Protein AF-A0A535PJ67-F1 (afdb_monomer_lite)

Foldseek 3Di:
DQCVDAPNVQPLQVLLLQQLDQQVVCCVPFVVVVDDRDQDLDDPLAPPDDGHPHHHHDLVSSLVSVVVSVADDCSLEFEEEWEPPDADNVRRDRVVSSVNSQVSSVSSPHHYDYDYDHPPPPPVVCVVVVVHPHYDDGDDAPDRHPCSRPVVPPD

Sequence (155 aa):
MNQTHKPFDNQHIRTAIAYALNKQSYIDKFYAALAEPADNWMPPATQFYKKLNLPTYDVDKSKAEIAASGVSGSGLSLEFWYPSDVARPYMPDPKGLAEAIASDLEAVGFKVTFKTAGWRTGYLRDEAVGKYPMWLLGWTCDWPGPDNFLNTAFF

pLDDT: mean 95.19, std 4.22, range [70.75, 98.75]

Secondary structure (DSSP, 8-state):
--TTSTTTTSHHHHHHHHHH--HHHHHHHHSTT-----SSSS-TTSTT-----PPPS-HHHHHHHHHHHT--GGGGEEEEEEEES--BTTBS-HHHHHHHHHHHHHHTT-EEEEEEEEIIIIIHHHHHTT--SEE------SSSSHHHHHHHHH-

Radius of gyration: 15.67 Å; chains: 1; bounding box: 40×33×37 Å

Structure (mmCIF, N/CA/C/O backbone):
data_AF-A0A535PJ67-F1
#
_entry.id   AF-A0A535PJ67-F1
#
loop_
_atom_site.group_PDB
_atom_site.id
_atom_site.type_symbol
_atom_site.label_atom_id
_atom_site.label_alt_id
_atom_site.label_comp_id
_atom_site.label_asym_id
_atom_site.label_entity_id
_atom_site.label_seq_id
_atom_site.pdbx_PDB_ins_code
_atom_site.Cartn_x
_atom_site.Cartn_y
_atom_site.Cartn_z
_atom_site.occupancy
_atom_site.B_iso_or_equiv
_atom_site.auth_seq_id
_atom_site.auth_comp_id
_atom_site.auth_asym_id
_atom_site.auth_atom_id
_atom_site.pdbx_PDB_model_num
ATOM 1 N N . MET A 1 1 ? 3.594 4.392 5.002 1.00 96.06 1 MET A N 1
ATOM 2 C CA . MET A 1 1 ? 2.722 4.636 6.179 1.00 96.06 1 MET A CA 1
ATOM 3 C C . MET A 1 1 ? 3.539 5.411 7.190 1.00 96.06 1 MET A C 1
ATOM 5 O O . MET A 1 1 ? 4.580 4.910 7.602 1.00 96.06 1 MET A O 1
ATOM 9 N N . ASN A 1 2 ? 3.108 6.614 7.553 1.00 95.94 2 ASN A N 1
ATOM 10 C CA . ASN A 1 2 ? 3.836 7.475 8.473 1.00 95.94 2 ASN A CA 1
ATOM 11 C C . ASN A 1 2 ? 3.472 7.10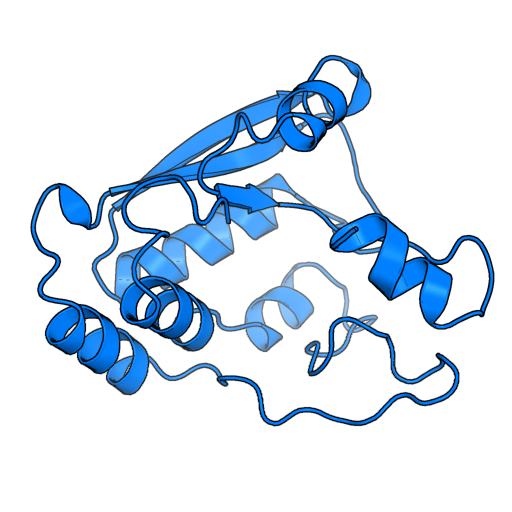1 9.915 1.00 95.94 2 ASN A C 1
ATOM 13 O O . ASN A 1 2 ? 2.360 7.364 10.361 1.00 95.94 2 ASN A O 1
ATOM 17 N N . GLN A 1 3 ? 4.414 6.500 10.644 1.00 96.25 3 GLN A N 1
ATOM 18 C CA . GLN A 1 3 ? 4.197 5.999 12.008 1.00 96.25 3 GLN A CA 1
ATOM 19 C C . GLN A 1 3 ? 4.032 7.109 13.059 1.00 96.25 3 GLN A C 1
ATOM 21 O O . GLN A 1 3 ? 3.678 6.810 14.195 1.00 96.25 3 GLN A O 1
ATOM 26 N N . THR A 1 4 ? 4.259 8.379 12.708 1.00 95.31 4 THR A N 1
ATOM 27 C CA . THR A 1 4 ? 3.963 9.519 13.595 1.00 95.31 4 THR A CA 1
ATOM 28 C C . THR A 1 4 ? 2.523 10.020 13.451 1.00 95.31 4 THR A C 1
ATOM 30 O O . THR A 1 4 ? 2.082 10.863 14.232 1.00 95.31 4 THR A O 1
ATOM 33 N N . HIS A 1 5 ? 1.765 9.492 12.484 1.00 95.06 5 HIS A N 1
ATOM 34 C CA . HIS A 1 5 ? 0.363 9.828 12.255 1.00 95.06 5 HIS A CA 1
ATOM 35 C C . HIS A 1 5 ? -0.555 8.716 12.751 1.00 95.06 5 HIS A C 1
ATOM 37 O O . HIS A 1 5 ? -0.373 7.545 12.424 1.00 95.06 5 HIS A O 1
ATOM 43 N N . LYS A 1 6 ? -1.620 9.091 13.462 1.00 95.75 6 LYS A N 1
ATOM 44 C CA . LYS A 1 6 ? -2.710 8.162 13.776 1.00 95.75 6 LYS A CA 1
ATOM 45 C C . LYS A 1 6 ? -3.471 7.775 12.499 1.00 95.75 6 LYS A C 1
ATOM 47 O O . LYS A 1 6 ? -3.652 8.640 11.641 1.00 95.75 6 LYS A O 1
ATOM 52 N N . PRO A 1 7 ? -3.951 6.525 12.367 1.00 96.88 7 PRO A N 1
ATOM 53 C CA . PRO A 1 7 ? -3.823 5.407 13.315 1.00 96.88 7 PRO A CA 1
ATOM 54 C C . PRO A 1 7 ? -2.556 4.545 13.112 1.00 96.88 7 PRO A C 1
ATOM 56 O O . PRO A 1 7 ? -2.456 3.448 13.659 1.00 96.88 7 PRO A O 1
ATOM 59 N N . PHE A 1 8 ? -1.601 4.989 12.289 1.00 98.06 8 PHE A N 1
ATOM 60 C CA . PHE A 1 8 ? -0.417 4.212 11.909 1.00 98.06 8 PHE A CA 1
ATOM 61 C C . PHE A 1 8 ? 0.670 4.163 12.987 1.00 98.06 8 PHE A C 1
ATOM 63 O O . PHE A 1 8 ? 1.614 3.388 12.839 1.00 98.06 8 PHE A O 1
ATOM 70 N N . ASP A 1 9 ? 0.543 4.935 14.065 1.00 97.44 9 ASP A N 1
ATOM 71 C CA . ASP A 1 9 ? 1.318 4.780 15.299 1.00 97.44 9 ASP A CA 1
ATOM 72 C C . ASP A 1 9 ? 1.046 3.419 15.967 1.00 97.44 9 ASP A C 1
ATOM 74 O O . ASP A 1 9 ? 1.951 2.807 16.540 1.00 97.44 9 ASP A O 1
ATOM 78 N N . ASN A 1 10 ? -0.160 2.866 15.796 1.00 98.19 10 ASN A N 1
ATOM 79 C CA . ASN A 1 10 ? -0.540 1.555 16.312 1.00 98.19 10 ASN A CA 1
ATOM 80 C C . ASN A 1 10 ? -0.039 0.405 15.412 1.00 98.19 10 ASN A C 1
ATOM 82 O O . ASN A 1 10 ? -0.425 0.280 14.247 1.00 98.19 10 ASN A O 1
ATOM 86 N N . GLN A 1 11 ? 0.793 -0.485 15.965 1.00 98.19 11 GLN A N 1
ATOM 87 C CA . GLN A 1 11 ? 1.316 -1.643 15.234 1.00 98.19 11 GLN A CA 1
ATOM 88 C C . GLN A 1 11 ? 0.213 -2.599 14.765 1.00 98.19 11 GLN A C 1
ATOM 90 O O . GLN A 1 11 ? 0.305 -3.088 13.641 1.00 98.19 11 GLN A O 1
ATOM 95 N N . HIS A 1 12 ? -0.837 -2.821 15.560 1.00 98.50 12 HIS A N 1
ATOM 96 C CA . HIS A 1 12 ? -1.954 -3.685 15.172 1.00 98.50 12 HIS A CA 1
ATOM 97 C C . HIS A 1 12 ? -2.656 -3.167 13.913 1.00 98.50 12 HIS A C 1
ATOM 99 O O . HIS A 1 12 ? -2.986 -3.948 13.029 1.00 98.50 12 HIS A O 1
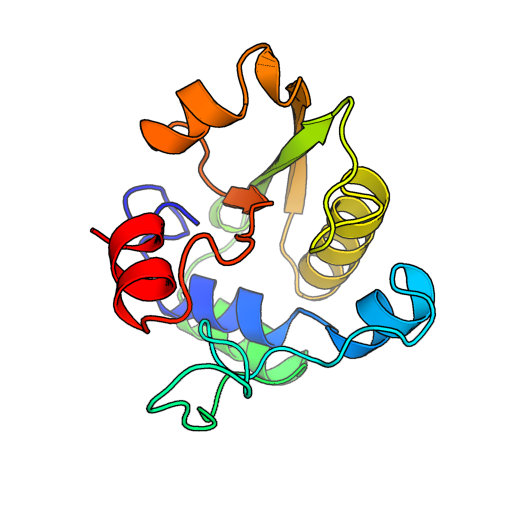ATOM 105 N N . ILE A 1 13 ? -2.787 -1.847 13.747 1.00 98.56 13 ILE A N 1
ATOM 106 C CA . ILE A 1 13 ? -3.363 -1.263 12.526 1.00 98.56 13 ILE A CA 1
ATOM 107 C C . ILE A 1 13 ? -2.474 -1.516 11.307 1.00 98.56 13 ILE A C 1
ATOM 109 O O . ILE A 1 13 ? -2.969 -1.904 10.250 1.00 98.56 13 ILE A O 1
ATOM 113 N N . ARG A 1 14 ? -1.152 -1.357 11.443 1.00 98.44 14 ARG A N 1
ATOM 114 C CA . ARG A 1 14 ? -0.217 -1.646 10.341 1.00 98.44 14 ARG A CA 1
ATOM 115 C C . ARG A 1 14 ? -0.236 -3.129 9.957 1.00 98.44 14 ARG A C 1
ATOM 117 O O . ARG A 1 14 ? -0.198 -3.452 8.770 1.00 98.44 14 ARG A O 1
ATOM 124 N N . THR A 1 15 ? -0.327 -4.019 10.944 1.00 98.44 15 THR A N 1
ATOM 125 C CA . THR A 1 15 ? -0.444 -5.467 10.732 1.00 98.44 15 THR A CA 1
ATOM 126 C C . THR A 1 15 ? -1.782 -5.834 10.087 1.00 98.44 15 THR A C 1
ATOM 128 O O . THR A 1 15 ? -1.800 -6.604 9.127 1.00 98.44 15 THR A O 1
ATOM 131 N N . ALA A 1 16 ? -2.889 -5.237 10.538 1.00 98.69 16 ALA A N 1
ATOM 132 C CA . ALA A 1 16 ? -4.212 -5.420 9.945 1.00 98.69 16 ALA A CA 1
ATOM 133 C C . ALA A 1 16 ? -4.229 -5.049 8.461 1.00 98.69 16 ALA A C 1
ATOM 135 O O . ALA A 1 16 ? -4.725 -5.818 7.637 1.00 98.69 16 ALA A O 1
ATOM 136 N N . ILE A 1 17 ? -3.647 -3.894 8.123 1.00 98.62 17 ILE A N 1
ATOM 137 C CA . ILE A 1 17 ? -3.490 -3.440 6.739 1.00 98.62 17 ILE A CA 1
ATOM 138 C C . ILE A 1 17 ? -2.712 -4.485 5.940 1.00 98.62 17 ILE A C 1
ATOM 140 O O . ILE A 1 17 ? -3.178 -4.885 4.884 1.00 98.62 17 ILE A O 1
ATOM 144 N N . ALA A 1 18 ? -1.580 -4.988 6.441 1.00 98.31 18 ALA A N 1
ATOM 145 C CA . ALA A 1 18 ? -0.778 -5.980 5.722 1.00 98.31 18 ALA A CA 1
ATOM 146 C C . ALA A 1 18 ? -1.541 -7.289 5.432 1.00 98.31 18 ALA A C 1
ATOM 148 O O . ALA A 1 18 ? -1.429 -7.816 4.326 1.00 98.31 18 ALA A O 1
ATOM 149 N N . TYR A 1 19 ? -2.340 -7.779 6.387 1.00 98.75 19 TYR A N 1
ATOM 150 C CA . TYR A 1 19 ? -3.211 -8.947 6.197 1.00 98.75 19 TYR A CA 1
ATOM 151 C C . TYR A 1 19 ? -4.365 -8.689 5.215 1.00 98.75 19 TYR A C 1
ATOM 153 O O . TYR A 1 19 ? -4.839 -9.626 4.578 1.00 98.75 19 TYR A O 1
ATOM 161 N N . ALA A 1 20 ? -4.813 -7.441 5.059 1.00 98.62 20 ALA A N 1
ATOM 162 C CA . ALA A 1 20 ? -5.918 -7.108 4.163 1.00 98.62 20 ALA A CA 1
ATOM 163 C C . ALA A 1 20 ? -5.539 -7.164 2.675 1.00 98.62 20 ALA A C 1
ATOM 165 O O . ALA A 1 20 ? -6.424 -7.313 1.846 1.00 98.62 20 ALA A O 1
ATOM 166 N N . LEU A 1 21 ? -4.256 -7.046 2.312 1.00 98.31 21 LEU A N 1
ATOM 167 C CA . LEU A 1 21 ? -3.854 -6.835 0.916 1.00 98.31 21 LEU A CA 1
ATOM 168 C C . LEU A 1 21 ? -3.674 -8.141 0.133 1.00 98.31 21 LEU A C 1
ATOM 170 O O . LEU A 1 21 ? -2.717 -8.890 0.359 1.00 98.31 21 LEU A O 1
ATOM 174 N N . ASN A 1 22 ? -4.508 -8.360 -0.883 1.00 97.25 22 ASN A N 1
ATOM 175 C CA . ASN A 1 22 ? -4.371 -9.476 -1.812 1.00 97.25 22 ASN A CA 1
ATOM 176 C C . ASN A 1 22 ? -3.341 -9.176 -2.916 1.00 97.25 22 ASN A C 1
ATOM 178 O O . ASN A 1 22 ? -3.672 -8.922 -4.075 1.00 97.25 22 ASN A O 1
ATOM 182 N N . LYS A 1 23 ? -2.054 -9.235 -2.549 1.00 95.69 23 LYS A N 1
ATOM 183 C CA . LYS A 1 23 ? -0.925 -8.937 -3.451 1.00 95.69 23 LYS A CA 1
ATOM 184 C C . LYS A 1 23 ? -0.969 -9.720 -4.771 1.00 95.69 23 LYS A C 1
ATOM 186 O O . LYS A 1 23 ? -0.631 -9.156 -5.807 1.00 95.69 23 LYS A O 1
ATOM 191 N N . GLN A 1 24 ? -1.386 -10.990 -4.745 1.00 95.31 24 GLN A N 1
ATOM 192 C CA . GLN A 1 24 ? -1.452 -11.818 -5.955 1.00 95.31 24 GLN A CA 1
ATOM 193 C C . GLN A 1 24 ? -2.491 -11.275 -6.945 1.00 95.31 24 GLN A C 1
ATOM 195 O O . GLN A 1 24 ? -2.180 -11.099 -8.118 1.00 95.31 24 GLN A O 1
ATOM 200 N N . SER A 1 25 ? -3.679 -10.900 -6.458 1.00 95.88 25 SER A N 1
ATOM 201 C CA . SER A 1 25 ? -4.730 -10.277 -7.279 1.00 95.88 25 SER A CA 1
ATOM 202 C C . SER A 1 25 ? -4.252 -8.990 -7.962 1.00 95.88 25 SER A C 1
ATOM 204 O O . SER A 1 25 ? -4.613 -8.720 -9.107 1.00 95.88 25 SER A O 1
ATOM 206 N N . TYR A 1 26 ? -3.408 -8.197 -7.295 1.00 95.94 26 TYR A N 1
ATOM 207 C CA . TYR A 1 26 ? -2.838 -6.987 -7.894 1.00 95.94 26 TYR A CA 1
ATOM 208 C C . TYR A 1 26 ? -1.853 -7.318 -9.016 1.00 95.94 26 TYR A C 1
ATOM 210 O O . TYR A 1 26 ? -1.894 -6.689 -10.071 1.00 95.94 26 TYR A O 1
ATOM 218 N N . ILE A 1 27 ? -0.994 -8.315 -8.806 1.00 95.06 27 ILE A N 1
ATOM 219 C CA . ILE A 1 27 ? -0.025 -8.780 -9.805 1.00 95.06 27 ILE A CA 1
ATOM 220 C C . ILE A 1 27 ? -0.738 -9.270 -11.063 1.00 95.06 27 ILE A C 1
ATOM 222 O O . ILE A 1 27 ? -0.415 -8.822 -12.166 1.00 95.06 27 ILE A O 1
ATOM 226 N N . ASP A 1 28 ? -1.746 -10.122 -10.889 1.00 93.81 28 ASP A N 1
ATOM 227 C CA . ASP A 1 28 ? -2.501 -10.711 -11.995 1.00 93.81 28 ASP A CA 1
ATOM 228 C C . ASP A 1 28 ? -3.196 -9.633 -12.846 1.00 93.81 28 ASP A C 1
ATOM 230 O O . ASP A 1 28 ? -3.295 -9.766 -14.065 1.00 93.81 28 ASP A O 1
ATOM 234 N N . LYS A 1 29 ? -3.645 -8.537 -12.215 1.00 94.69 29 LYS A N 1
ATOM 235 C CA . LYS A 1 29 ? -4.363 -7.438 -12.880 1.00 94.69 29 LYS A CA 1
ATOM 236 C C . LYS A 1 29 ? -3.454 -6.383 -13.506 1.00 94.69 29 LYS A C 1
ATOM 238 O O . LYS A 1 29 ? -3.725 -5.940 -14.617 1.00 94.69 29 LYS A O 1
ATOM 243 N N . PHE A 1 30 ? -2.418 -5.943 -12.792 1.00 94.69 30 PHE A N 1
ATOM 244 C CA . PHE A 1 30 ? -1.670 -4.726 -13.144 1.00 94.69 30 PHE A CA 1
ATOM 245 C C . PHE A 1 30 ? -0.247 -4.989 -13.639 1.00 94.69 30 PHE A C 1
ATOM 247 O O . PHE A 1 30 ? 0.381 -4.084 -14.184 1.00 94.69 30 PHE A O 1
ATOM 254 N N . TYR A 1 31 ? 0.277 -6.205 -13.456 1.00 94.06 31 TYR A N 1
ATOM 255 C CA . TYR A 1 31 ? 1.692 -6.506 -13.697 1.00 94.06 31 TYR A CA 1
ATOM 256 C C . TYR A 1 31 ? 1.922 -7.550 -14.796 1.00 94.06 31 TYR A C 1
ATOM 258 O O . TYR A 1 31 ? 3.058 -7.967 -14.998 1.00 94.06 31 TYR A O 1
ATOM 266 N N . ALA A 1 32 ? 0.876 -7.962 -15.525 1.00 88.31 32 ALA A N 1
ATOM 267 C CA . ALA A 1 32 ? 0.964 -8.850 -16.692 1.00 88.31 32 ALA A CA 1
ATOM 268 C C . ALA A 1 32 ? 1.781 -10.141 -16.449 1.00 88.31 32 ALA A C 1
ATOM 270 O O . ALA A 1 32 ? 2.501 -10.598 -17.333 1.00 88.31 32 ALA A O 1
ATOM 271 N N . ALA A 1 33 ? 1.691 -10.705 -15.237 1.00 81.81 33 ALA A N 1
ATOM 272 C CA . ALA A 1 33 ? 2.473 -11.863 -14.784 1.00 81.81 33 ALA A CA 1
ATOM 273 C C . ALA A 1 33 ? 4.011 -11.681 -14.817 1.00 81.81 33 ALA A C 1
ATOM 275 O O . ALA A 1 33 ? 4.754 -12.658 -14.785 1.00 81.81 33 ALA A O 1
ATOM 276 N N . LEU A 1 34 ? 4.501 -10.436 -14.845 1.00 88.62 34 LEU A N 1
ATOM 277 C CA . LEU A 1 34 ? 5.928 -10.084 -14.797 1.00 88.62 34 LEU A CA 1
ATOM 278 C C . LEU A 1 34 ? 6.416 -9.728 -13.382 1.00 88.62 34 LEU A C 1
ATOM 280 O O . LEU A 1 34 ? 7.516 -9.201 -13.222 1.00 88.62 34 LEU A O 1
ATOM 284 N N . ALA A 1 35 ? 5.599 -9.972 -12.359 1.00 93.69 35 ALA A N 1
ATOM 285 C CA . ALA A 1 35 ? 5.916 -9.684 -10.967 1.00 93.69 35 ALA A CA 1
ATOM 286 C C . ALA A 1 35 ? 5.558 -10.869 -10.065 1.00 93.69 35 ALA A C 1
ATOM 288 O O . ALA A 1 35 ? 4.751 -11.724 -10.424 1.00 93.69 35 ALA A O 1
ATOM 289 N N . GLU A 1 36 ? 6.140 -10.884 -8.871 1.00 93.25 36 GLU A N 1
ATOM 290 C CA . GLU A 1 36 ? 5.875 -11.868 -7.824 1.00 93.25 36 GLU A CA 1
ATOM 291 C C . GLU A 1 36 ? 5.527 -11.162 -6.503 1.00 93.25 36 GLU A C 1
ATOM 293 O O . GLU A 1 36 ? 5.952 -10.019 -6.284 1.00 93.25 36 GLU A O 1
ATOM 298 N N . PRO A 1 37 ? 4.734 -11.788 -5.611 1.00 94.12 37 PRO A N 1
ATOM 299 C CA . PRO A 1 37 ? 4.412 -11.183 -4.327 1.00 94.12 37 PRO A CA 1
ATOM 300 C C . PRO A 1 37 ? 5.676 -10.924 -3.503 1.00 94.12 37 PRO A C 1
ATOM 302 O O . PRO A 1 37 ? 6.393 -11.852 -3.139 1.00 94.12 37 PRO A O 1
ATOM 305 N N . ALA A 1 38 ? 5.911 -9.661 -3.147 1.00 94.38 38 ALA A N 1
ATOM 306 C CA . ALA A 1 38 ? 7.056 -9.292 -2.324 1.00 94.38 38 ALA A CA 1
ATOM 307 C C . ALA A 1 38 ? 6.977 -9.928 -0.921 1.00 94.38 38 ALA A C 1
ATOM 309 O O . ALA A 1 38 ? 6.006 -9.705 -0.177 1.00 94.38 38 ALA A O 1
AT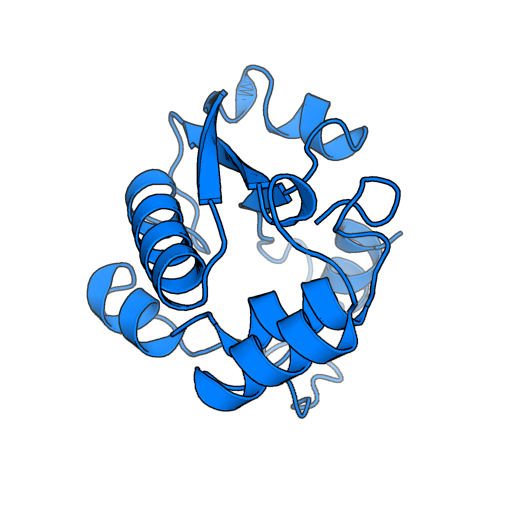OM 310 N N . ASP A 1 39 ? 8.029 -10.667 -0.560 1.00 95.31 39 ASP A N 1
ATOM 311 C CA . ASP A 1 39 ? 8.253 -11.289 0.752 1.00 95.31 39 ASP A CA 1
ATOM 312 C C . ASP A 1 39 ? 9.422 -10.661 1.537 1.00 95.31 39 ASP A C 1
ATOM 314 O O . ASP A 1 39 ? 9.727 -11.070 2.657 1.00 95.31 39 ASP A O 1
ATOM 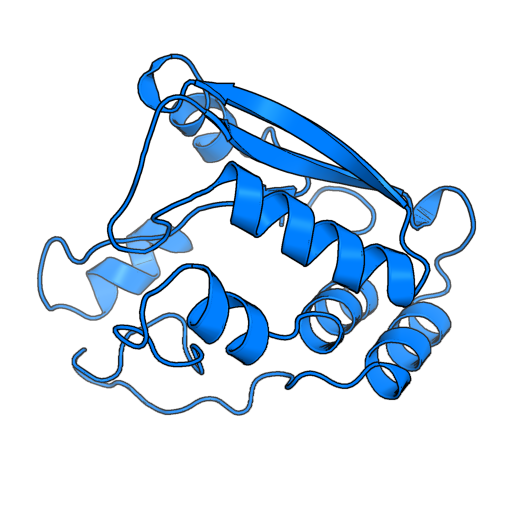318 N N . ASN A 1 40 ? 10.047 -9.630 0.972 1.00 94.44 40 ASN A N 1
ATOM 319 C CA . ASN A 1 40 ? 11.037 -8.765 1.600 1.00 94.44 40 ASN A CA 1
ATOM 320 C C . ASN A 1 40 ? 11.026 -7.402 0.877 1.00 94.44 40 ASN A C 1
ATOM 322 O O . ASN A 1 40 ? 10.532 -7.290 -0.244 1.00 94.44 40 ASN A O 1
ATOM 326 N N . TRP A 1 41 ? 11.553 -6.359 1.520 1.00 92.50 41 TRP A N 1
ATOM 327 C CA . TRP A 1 41 ? 11.836 -5.078 0.872 1.00 92.50 41 TRP A CA 1
ATOM 328 C C . TRP A 1 41 ? 12.941 -5.205 -0.188 1.00 92.50 41 TRP A C 1
ATOM 330 O O . TRP A 1 41 ? 12.869 -4.578 -1.241 1.00 92.50 41 TRP A O 1
ATOM 340 N N . MET A 1 42 ? 13.951 -6.038 0.081 1.00 92.81 42 MET A N 1
ATOM 341 C CA . MET A 1 42 ? 14.996 -6.352 -0.894 1.00 92.81 42 MET A CA 1
ATOM 342 C C . MET A 1 42 ? 14.511 -7.436 -1.871 1.00 92.81 42 MET A C 1
ATOM 344 O O . MET A 1 42 ? 14.024 -8.469 -1.404 1.00 92.81 42 MET A O 1
ATOM 348 N N . PRO A 1 43 ? 14.678 -7.259 -3.193 1.00 92.44 43 PRO A N 1
ATOM 349 C CA . PRO A 1 43 ? 14.383 -8.300 -4.177 1.00 92.44 43 PRO A CA 1
ATOM 350 C C . PRO A 1 43 ? 15.268 -9.554 -4.019 1.00 92.44 43 PRO A C 1
ATOM 352 O O . PRO A 1 43 ? 16.404 -9.437 -3.549 1.00 92.44 43 PRO A O 1
ATOM 355 N N . PRO A 1 44 ? 14.830 -10.739 -4.497 1.00 92.62 44 PRO A N 1
ATOM 356 C CA . PRO A 1 44 ? 15.610 -11.981 -4.404 1.00 92.62 44 PRO A CA 1
ATOM 357 C C . PRO A 1 44 ? 17.004 -11.942 -5.039 1.00 92.62 44 PRO A C 1
ATOM 359 O O . PRO A 1 44 ? 17.897 -12.674 -4.621 1.00 92.62 44 PRO A O 1
ATOM 362 N N . ALA A 1 45 ? 17.205 -11.079 -6.038 1.00 90.50 45 ALA A N 1
ATOM 363 C CA . ALA A 1 45 ? 18.485 -10.916 -6.727 1.00 90.50 45 ALA A CA 1
ATOM 364 C C . ALA A 1 45 ? 19.522 -10.090 -5.936 1.00 90.50 45 ALA A C 1
ATOM 366 O O . ALA A 1 45 ? 20.679 -10.007 -6.349 1.00 90.50 45 ALA A O 1
ATOM 367 N N . THR A 1 46 ? 19.135 -9.454 -4.827 1.00 92.06 46 THR A N 1
ATOM 368 C CA . THR A 1 46 ? 20.034 -8.618 -4.020 1.00 92.06 46 THR A CA 1
ATOM 369 C C . THR A 1 46 ? 20.920 -9.473 -3.110 1.00 92.06 46 THR A C 1
ATOM 371 O O . THR A 1 46 ? 20.479 -10.461 -2.520 1.00 92.06 46 THR A O 1
ATOM 374 N N . GLN A 1 47 ? 22.186 -9.075 -2.952 1.00 91.06 47 GLN A N 1
ATOM 375 C CA . GLN A 1 47 ? 23.116 -9.755 -2.048 1.00 91.06 47 GLN A CA 1
ATOM 376 C C . GLN A 1 47 ? 22.565 -9.793 -0.610 1.00 91.06 47 GLN A C 1
ATOM 378 O O . GLN A 1 47 ? 22.034 -8.802 -0.114 1.00 91.06 47 GLN A O 1
ATOM 383 N N . PHE A 1 48 ? 22.717 -10.938 0.065 1.00 92.25 48 PHE A N 1
ATOM 384 C CA . PHE A 1 48 ? 22.176 -11.213 1.408 1.00 92.25 48 PHE A CA 1
ATOM 385 C C . PHE A 1 48 ? 20.643 -11.213 1.517 1.00 92.25 48 PHE A C 1
ATOM 387 O O . PHE A 1 48 ? 20.109 -11.152 2.629 1.00 92.25 48 PHE A O 1
ATOM 394 N N . TYR A 1 49 ? 19.927 -11.320 0.393 1.00 93.62 49 TYR A N 1
ATOM 395 C CA . TYR A 1 49 ? 18.494 -11.572 0.423 1.00 93.62 49 TYR A CA 1
ATOM 396 C C . TYR A 1 49 ? 18.167 -12.797 1.288 1.00 93.62 49 TYR A C 1
ATOM 398 O O . TYR A 1 49 ? 18.821 -13.842 1.234 1.00 93.62 49 TYR A O 1
ATOM 406 N N . LYS A 1 50 ? 17.103 -12.654 2.073 1.00 94.88 50 LYS A N 1
ATOM 407 C CA . LYS A 1 50 ? 16.438 -13.753 2.763 1.00 94.88 50 LYS A CA 1
ATOM 408 C C . LYS A 1 50 ? 14.937 -13.549 2.667 1.00 94.88 50 LYS 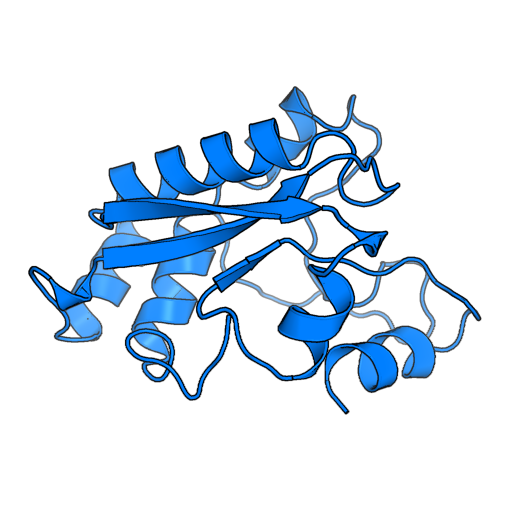A C 1
ATOM 410 O O . LYS A 1 50 ? 14.455 -12.433 2.855 1.00 94.88 50 LYS A O 1
ATOM 415 N N . LYS A 1 51 ? 14.196 -14.626 2.452 1.00 95.81 51 LYS A N 1
ATOM 416 C CA . LYS A 1 51 ? 12.740 -14.599 2.554 1.00 95.81 51 LYS A CA 1
ATOM 417 C C . LYS A 1 51 ? 12.322 -14.270 3.987 1.00 95.81 51 LYS A C 1
ATOM 419 O O . LYS A 1 51 ? 12.824 -14.890 4.928 1.00 95.81 51 LYS A O 1
ATOM 424 N N . LEU A 1 52 ? 11.422 -13.303 4.166 1.00 95.25 52 LEU A N 1
ATOM 425 C CA . LEU A 1 52 ? 10.830 -13.001 5.470 1.00 95.25 52 LEU A CA 1
ATOM 426 C C . LEU A 1 52 ? 9.439 -13.623 5.565 1.00 95.25 52 LEU A C 1
ATOM 428 O O . LEU A 1 52 ? 8.715 -13.743 4.579 1.00 95.25 52 LEU A O 1
ATOM 432 N N . ASN A 1 53 ? 9.051 -13.996 6.781 1.00 94.00 53 ASN A N 1
ATOM 433 C CA . ASN A 1 53 ? 7.686 -14.422 7.056 1.00 94.00 53 ASN A CA 1
ATOM 434 C C . ASN A 1 53 ? 6.811 -13.182 7.292 1.00 94.00 53 ASN A C 1
ATOM 436 O O . ASN A 1 53 ? 6.627 -12.751 8.431 1.00 94.00 53 ASN A O 1
ATOM 440 N N . LEU A 1 54 ? 6.361 -12.557 6.204 1.00 93.75 54 LEU A N 1
ATOM 441 C CA . LEU A 1 54 ? 5.464 -11.402 6.247 1.00 93.75 54 LEU A CA 1
ATOM 442 C C . LEU A 1 54 ? 3.993 -11.848 6.321 1.00 93.75 54 LEU A C 1
ATOM 444 O O . LEU A 1 54 ? 3.671 -12.938 5.846 1.00 93.75 54 LEU A O 1
ATOM 448 N N . PRO A 1 55 ? 3.085 -11.003 6.846 1.00 95.62 55 PRO A N 1
ATOM 449 C CA . PRO A 1 55 ? 1.647 -11.225 6.736 1.00 95.62 55 PRO A CA 1
ATOM 450 C C . PRO A 1 55 ? 1.220 -11.533 5.292 1.00 95.62 55 PRO A C 1
ATOM 452 O O . PRO A 1 55 ? 1.589 -10.822 4.351 1.00 95.62 55 PRO A O 1
ATOM 455 N N . THR A 1 56 ? 0.448 -12.604 5.130 1.00 95.81 56 THR A N 1
ATOM 456 C CA . THR A 1 56 ? -0.175 -13.024 3.866 1.00 95.81 56 THR A CA 1
ATOM 457 C C . THR A 1 56 ? -1.651 -12.654 3.872 1.00 95.81 56 THR A C 1
ATOM 459 O O . THR A 1 56 ? -2.228 -12.598 4.946 1.00 95.81 56 THR A O 1
ATOM 462 N N . TYR A 1 57 ? -2.279 -12.466 2.710 1.00 98.19 57 TYR A N 1
ATOM 463 C CA . TYR A 1 57 ? -3.703 -12.115 2.626 1.00 98.19 57 TYR A CA 1
ATOM 464 C C . TYR A 1 57 ? -4.593 -13.031 3.489 1.00 98.19 57 TYR A C 1
ATOM 466 O O . TYR A 1 57 ? -4.652 -14.239 3.258 1.00 98.19 57 TYR A O 1
ATOM 474 N N . ASP A 1 58 ? -5.240 -12.450 4.500 1.00 98.50 58 ASP A N 1
ATOM 475 C CA . ASP A 1 58 ? -6.053 -13.139 5.503 1.00 98.50 58 ASP A CA 1
ATOM 476 C C . ASP A 1 58 ? -7.026 -12.130 6.141 1.00 98.50 58 ASP A C 1
ATOM 478 O O . ASP A 1 58 ? -6.685 -11.358 7.042 1.00 98.50 58 ASP A O 1
ATOM 482 N N . VAL A 1 59 ? -8.257 -12.110 5.629 1.00 98.50 59 VAL A N 1
ATOM 483 C CA . VAL A 1 59 ? -9.309 -11.166 6.043 1.00 98.50 59 VAL A CA 1
ATOM 484 C C . VAL A 1 59 ? -9.659 -11.312 7.526 1.00 98.50 59 VAL A C 1
ATOM 486 O O . VAL A 1 59 ? -9.913 -10.309 8.197 1.00 98.50 59 VAL A O 1
ATOM 489 N N . ASP A 1 60 ? -9.646 -12.535 8.053 1.00 98.50 60 ASP A N 1
ATOM 490 C CA . ASP A 1 60 ? -10.025 -12.800 9.440 1.00 98.50 60 ASP A CA 1
ATOM 491 C C . ASP A 1 60 ? -8.938 -12.322 10.402 1.00 98.50 60 ASP A C 1
ATOM 493 O O . ASP A 1 60 ? -9.245 -11.639 11.385 1.00 98.50 60 ASP A O 1
ATOM 497 N N . LYS A 1 61 ? -7.659 -12.570 10.086 1.00 98.69 61 LYS A N 1
ATOM 498 C CA . LYS A 1 61 ? -6.547 -11.987 10.853 1.00 98.69 61 LYS A CA 1
ATOM 499 C C . LYS A 1 61 ? -6.526 -10.469 10.766 1.00 98.69 61 LYS A C 1
ATOM 501 O O . LYS A 1 61 ? -6.280 -9.822 11.778 1.00 98.69 61 LYS A O 1
ATOM 506 N N . SER A 1 62 ? -6.829 -9.887 9.605 1.00 98.75 62 SER A N 1
ATOM 507 C CA . SER A 1 62 ? -6.932 -8.430 9.471 1.00 98.75 62 SER A CA 1
ATOM 508 C C . SER A 1 62 ? -7.965 -7.847 10.443 1.00 98.75 62 SER A C 1
ATOM 510 O O . SER A 1 62 ? -7.646 -6.958 11.233 1.00 98.75 62 SER A O 1
ATOM 512 N N . LYS A 1 63 ? -9.179 -8.409 10.470 1.00 98.56 63 LYS A N 1
ATOM 513 C CA . LYS A 1 63 ? -10.245 -7.985 11.394 1.00 98.56 63 LYS A CA 1
ATOM 514 C C . LYS A 1 63 ? -9.883 -8.223 12.861 1.00 98.56 63 LYS A C 1
ATOM 516 O O . LYS A 1 63 ? -10.206 -7.387 13.705 1.00 98.56 63 LYS A O 1
ATOM 521 N N . ALA A 1 64 ? -9.197 -9.323 13.171 1.00 98.62 64 ALA A N 1
ATOM 522 C CA . ALA A 1 64 ? -8.717 -9.604 14.522 1.00 98.62 64 ALA A CA 1
ATOM 523 C C . ALA A 1 64 ? -7.695 -8.558 15.001 1.00 98.62 64 ALA A C 1
ATOM 525 O O . ALA A 1 64 ? -7.791 -8.079 16.129 1.00 98.62 64 ALA A O 1
ATOM 526 N N . GLU A 1 65 ? -6.765 -8.148 14.136 1.00 98.75 65 GLU A N 1
ATOM 527 C CA . GLU A 1 65 ? -5.794 -7.088 14.428 1.00 98.75 65 GLU A CA 1
ATOM 528 C C . GLU A 1 65 ? -6.477 -5.718 14.599 1.00 98.75 65 GLU A C 1
ATOM 530 O O . GLU A 1 65 ? -6.143 -4.971 15.520 1.00 98.75 65 GLU A O 1
ATOM 535 N N . ILE A 1 66 ? -7.502 -5.401 13.794 1.00 98.69 66 ILE A N 1
ATOM 536 C CA . ILE A 1 66 ? -8.325 -4.192 13.997 1.00 98.69 66 ILE A CA 1
ATOM 537 C C . ILE A 1 66 ? -8.978 -4.222 15.384 1.00 98.69 66 ILE A C 1
ATOM 539 O O . ILE A 1 66 ? -8.881 -3.242 16.120 1.00 98.69 66 ILE A O 1
ATOM 543 N N . ALA A 1 67 ? -9.590 -5.341 15.779 1.00 98.31 67 ALA A N 1
ATOM 544 C CA . ALA A 1 67 ? -10.207 -5.473 17.098 1.00 98.31 67 ALA A CA 1
ATOM 545 C C . ALA A 1 67 ? -9.178 -5.338 18.237 1.00 98.31 67 ALA A C 1
ATOM 547 O O . ALA A 1 67 ? -9.412 -4.595 19.192 1.00 98.31 67 ALA A O 1
ATOM 548 N N . ALA A 1 68 ? -8.019 -5.993 18.113 1.00 98.50 68 ALA A N 1
ATOM 549 C CA . ALA A 1 68 ? -6.930 -5.929 19.090 1.00 98.50 68 ALA A CA 1
ATOM 550 C C . ALA A 1 68 ? -6.335 -4.518 19.231 1.00 98.50 68 ALA A C 1
ATOM 552 O O . ALA A 1 68 ? -5.873 -4.144 20.308 1.00 98.50 68 ALA A O 1
ATOM 553 N N . SER A 1 69 ? -6.388 -3.709 18.169 1.00 98.19 69 SER A N 1
ATOM 554 C CA . SER A 1 69 ? -5.900 -2.328 18.192 1.00 98.19 69 SER A CA 1
ATOM 555 C C . SER A 1 69 ? -6.697 -1.406 19.126 1.00 98.19 69 SER A C 1
ATOM 557 O O . SER A 1 69 ? -6.183 -0.358 19.523 1.00 98.19 69 SER A O 1
ATOM 559 N N . GLY A 1 70 ? -7.956 -1.752 19.430 1.00 97.75 70 GLY A N 1
ATOM 560 C CA . GLY A 1 70 ? -8.904 -0.890 20.143 1.00 97.75 70 GLY A CA 1
ATOM 561 C C . GLY A 1 70 ? -9.389 0.332 19.344 1.00 97.75 70 GLY A C 1
ATOM 562 O O . GLY A 1 70 ? -10.154 1.143 19.868 1.00 97.75 70 GLY A O 1
ATOM 563 N N . VAL A 1 71 ? -8.966 0.492 18.086 1.00 97.19 71 VAL A N 1
ATOM 564 C CA . VAL A 1 71 ? -9.366 1.601 17.211 1.00 97.19 71 VAL A CA 1
ATOM 565 C C . VAL A 1 71 ? -10.713 1.291 16.560 1.00 97.19 71 VAL A C 1
ATOM 567 O O . VAL A 1 71 ? -10.952 0.191 16.072 1.00 97.19 71 VAL A O 1
ATOM 570 N N . SER A 1 72 ? -11.610 2.275 16.526 1.00 95.75 72 SER A N 1
ATOM 571 C CA . SER A 1 72 ? -12.942 2.130 15.933 1.00 95.75 72 SER A CA 1
ATOM 572 C C . SER A 1 72 ? -13.467 3.457 15.378 1.00 95.75 72 SER A C 1
ATOM 574 O O . SER A 1 72 ? -12.864 4.519 15.567 1.00 95.75 72 SER A O 1
ATOM 576 N N . GLY A 1 73 ? -14.595 3.396 14.664 1.00 94.38 73 GLY A N 1
ATOM 577 C CA . GLY A 1 73 ? -15.280 4.574 14.133 1.00 94.38 73 GLY A CA 1
ATOM 578 C C . GLY A 1 73 ? -14.388 5.403 13.208 1.00 94.38 73 GLY A C 1
ATOM 579 O O . GLY A 1 73 ? -13.773 4.879 12.280 1.00 94.38 73 GLY A O 1
ATOM 580 N N . SER A 1 74 ? -14.290 6.709 13.470 1.00 93.19 74 SER A N 1
ATOM 581 C CA . SER A 1 74 ? -13.455 7.622 12.676 1.00 93.19 74 SER A CA 1
ATOM 582 C C . SER A 1 74 ? -11.964 7.274 12.711 1.00 93.19 74 SER A C 1
ATOM 584 O O . SER A 1 74 ? -11.250 7.631 11.777 1.00 93.19 74 SER A O 1
ATOM 586 N N . GLY A 1 75 ? -11.500 6.526 13.718 1.00 92.31 75 GLY A N 1
ATOM 587 C CA . GLY A 1 75 ? -10.119 6.051 13.807 1.00 92.31 75 GLY A CA 1
ATOM 588 C C . GLY A 1 75 ? -9.722 5.051 12.715 1.00 92.31 75 GLY A C 1
ATOM 589 O O . GLY A 1 75 ? -8.534 4.838 12.507 1.00 92.31 75 GLY A O 1
ATOM 590 N N . LEU A 1 76 ? -10.689 4.477 11.991 1.00 97.38 76 LEU A N 1
ATOM 591 C CA . LEU A 1 76 ? -10.454 3.595 10.839 1.00 97.38 76 LEU A CA 1
ATOM 592 C C . LEU A 1 76 ? -10.518 4.338 9.492 1.00 97.38 76 LEU A C 1
ATOM 594 O O . LEU A 1 76 ? -10.575 3.711 8.436 1.00 97.38 76 LEU A O 1
ATOM 598 N N . SER A 1 77 ? -10.526 5.674 9.508 1.00 98.00 77 SER A N 1
ATOM 599 C CA . SER A 1 77 ? -10.449 6.475 8.283 1.00 98.00 77 SER A CA 1
ATOM 600 C C . SER A 1 77 ? -8.995 6.652 7.849 1.00 98.00 77 SER A C 1
ATOM 602 O O . SER A 1 77 ? -8.171 7.138 8.622 1.00 98.00 77 SER A O 1
ATOM 604 N N . LEU A 1 78 ? -8.687 6.284 6.608 1.00 98.31 78 LEU A N 1
ATOM 605 C CA . LEU A 1 78 ? -7.350 6.334 6.027 1.00 98.31 78 LEU A CA 1
ATOM 606 C C . LEU A 1 78 ? -7.322 7.350 4.883 1.00 98.31 78 LEU A C 1
ATOM 608 O O . LEU A 1 78 ? -8.040 7.210 3.893 1.00 98.31 78 LEU A O 1
ATOM 612 N N . GLU A 1 79 ? -6.467 8.363 4.998 1.00 98.25 79 GLU A N 1
ATOM 613 C CA . GLU A 1 79 ? -6.115 9.212 3.860 1.00 98.25 79 GLU A CA 1
ATOM 614 C C . GLU A 1 79 ? -4.996 8.535 3.064 1.00 98.25 79 GLU A C 1
ATOM 616 O O . GLU A 1 79 ? -3.880 8.379 3.568 1.00 98.25 79 GLU A O 1
ATOM 621 N N . PHE A 1 80 ? -5.302 8.117 1.834 1.00 98.62 80 PHE A N 1
ATOM 622 C CA . PHE A 1 80 ? -4.400 7.330 1.001 1.00 98.62 80 PHE A CA 1
ATOM 623 C C . PHE A 1 80 ? -3.974 8.103 -0.248 1.00 98.62 80 PHE A C 1
ATOM 625 O O . PHE A 1 80 ? -4.787 8.431 -1.116 1.00 98.62 80 PHE A O 1
ATOM 632 N N . TRP A 1 81 ? -2.679 8.394 -0.325 1.00 98.50 81 TRP A N 1
ATOM 633 C CA . TRP A 1 81 ? -2.055 9.133 -1.410 1.00 98.50 81 TRP A CA 1
ATOM 634 C C . TRP A 1 81 ? -1.517 8.205 -2.500 1.00 98.50 81 TRP A C 1
ATOM 636 O O . TRP A 1 81 ? -0.842 7.215 -2.223 1.00 98.50 81 TRP A O 1
ATOM 646 N N . TYR A 1 82 ? -1.757 8.560 -3.757 1.00 98.44 82 TYR A N 1
ATOM 647 C CA . TYR A 1 82 ? -1.100 7.929 -4.901 1.00 98.44 82 TYR A CA 1
ATOM 648 C C . TYR A 1 82 ? -0.618 8.990 -5.896 1.00 98.44 82 TYR A C 1
ATOM 650 O O . TYR A 1 82 ? -1.230 10.063 -6.002 1.00 98.44 82 TYR A O 1
ATOM 658 N N . PRO A 1 83 ? 0.475 8.734 -6.629 1.00 98.12 83 PRO A N 1
ATOM 659 C CA . PRO A 1 83 ? 0.990 9.707 -7.576 1.00 98.12 83 PRO A CA 1
ATOM 660 C C . PRO A 1 83 ? 0.195 9.704 -8.884 1.00 98.12 83 PRO A C 1
ATOM 662 O O . PRO A 1 83 ? -0.195 8.646 -9.376 1.00 98.12 83 PRO A O 1
ATOM 665 N N . SER A 1 84 ? 0.004 10.882 -9.474 1.00 97.19 84 SER A N 1
ATOM 666 C CA . SER A 1 84 ? -0.503 11.037 -10.842 1.00 97.19 84 SER A CA 1
ATOM 667 C C . SER A 1 84 ? 0.634 11.275 -11.841 1.00 97.19 84 SER A C 1
ATOM 669 O O . SER A 1 84 ? 1.773 11.578 -11.462 1.00 97.19 84 SER A O 1
ATOM 671 N N . ASP A 1 85 ? 0.306 11.158 -13.131 1.00 94.50 85 ASP A N 1
ATOM 672 C CA . ASP A 1 85 ? 1.172 11.532 -14.260 1.00 94.50 85 ASP A CA 1
ATOM 673 C C . ASP A 1 85 ? 2.496 10.754 -14.322 1.00 94.50 85 ASP A C 1
ATOM 675 O O . ASP A 1 85 ? 3.532 11.261 -14.759 1.00 94.50 85 ASP A O 1
ATOM 679 N N . VAL A 1 86 ? 2.476 9.505 -13.851 1.00 96.69 86 VAL A N 1
ATOM 680 C CA . VAL A 1 86 ? 3.642 8.623 -13.849 1.00 96.69 86 VAL A CA 1
ATOM 681 C C . VAL A 1 86 ? 3.228 7.160 -13.969 1.00 96.69 86 VAL A C 1
ATOM 683 O O . VAL A 1 86 ? 2.226 6.738 -13.404 1.00 96.69 86 VAL A O 1
ATOM 686 N N . ALA A 1 87 ? 4.061 6.383 -14.652 1.00 95.62 87 ALA A N 1
ATOM 687 C CA . ALA A 1 87 ? 4.151 4.937 -14.505 1.00 95.62 87 ALA A CA 1
ATOM 688 C C . ALA A 1 87 ? 5.575 4.602 -14.040 1.00 95.62 87 ALA A C 1
ATOM 690 O O . ALA A 1 87 ? 6.538 5.279 -14.422 1.00 95.62 87 ALA A O 1
ATOM 691 N N . ARG A 1 88 ? 5.727 3.587 -13.189 1.00 95.38 88 ARG A N 1
ATOM 692 C CA . ARG A 1 88 ? 7.029 3.144 -12.662 1.00 95.38 88 ARG A CA 1
ATOM 693 C C . ARG A 1 88 ? 7.191 1.638 -12.877 1.00 95.38 88 ARG A C 1
ATOM 695 O O . ARG A 1 88 ? 6.191 0.932 -12.832 1.00 95.38 88 ARG A O 1
ATOM 702 N N . PRO A 1 89 ? 8.423 1.114 -13.013 1.00 92.75 89 PRO A N 1
ATOM 703 C CA . PRO A 1 89 ? 8.641 -0.330 -13.154 1.00 92.75 89 PRO A CA 1
ATOM 704 C C . PRO A 1 89 ? 8.008 -1.167 -12.028 1.00 92.75 89 PRO A C 1
ATOM 706 O O . PRO A 1 89 ? 7.486 -2.243 -12.278 1.00 92.75 89 PRO A O 1
ATOM 709 N N . TYR A 1 90 ? 8.001 -0.646 -10.796 1.00 94.00 90 TYR A N 1
ATOM 710 C CA . TYR A 1 90 ? 7.385 -1.285 -9.625 1.00 94.00 90 TYR A CA 1
ATOM 711 C C . TYR A 1 90 ? 5.893 -0.946 -9.431 1.00 94.00 90 TYR A C 1
ATOM 713 O O . TYR A 1 90 ? 5.245 -1.494 -8.542 1.00 94.00 90 TYR A O 1
ATOM 721 N N . MET A 1 91 ? 5.345 -0.015 -10.215 1.00 95.12 91 MET A N 1
ATOM 722 C CA . MET A 1 91 ? 3.963 0.468 -10.111 1.00 95.12 91 MET A CA 1
ATOM 723 C C . MET A 1 91 ? 3.496 0.997 -11.482 1.00 95.12 91 MET A C 1
ATOM 725 O O . MET A 1 91 ? 3.560 2.207 -11.728 1.00 95.12 91 MET A O 1
ATOM 729 N N . PRO A 1 92 ? 3.093 0.096 -12.401 1.00 95.44 92 PRO A N 1
ATOM 730 C CA . PRO A 1 92 ? 2.717 0.457 -13.771 1.00 95.44 92 PRO A CA 1
ATOM 731 C C . PRO A 1 92 ? 1.451 1.320 -13.856 1.00 95.44 92 PRO A C 1
ATOM 733 O O . PRO A 1 92 ? 1.396 2.230 -14.677 1.00 95.44 92 PRO A O 1
ATOM 736 N N . ASP A 1 93 ? 0.472 1.068 -12.982 1.00 96.62 93 ASP A N 1
ATOM 737 C CA . ASP A 1 93 ? -0.774 1.834 -12.857 1.00 96.62 93 ASP A CA 1
ATOM 738 C C . ASP A 1 93 ? -1.000 2.243 -11.388 1.00 96.62 93 ASP A C 1
ATOM 740 O O . ASP A 1 93 ? -1.593 1.486 -10.612 1.00 96.62 93 ASP A O 1
ATOM 744 N N . PRO A 1 94 ? -0.506 3.424 -10.964 1.00 97.50 94 PRO A N 1
ATOM 745 C CA . PRO A 1 94 ? -0.641 3.871 -9.580 1.00 97.50 94 PRO A CA 1
ATOM 746 C C . PRO A 1 94 ? -2.093 4.052 -9.130 1.00 97.50 94 PRO A C 1
ATOM 748 O O . PRO A 1 94 ? -2.414 3.760 -7.979 1.00 97.50 94 PRO A O 1
ATOM 751 N N . LYS A 1 95 ? -2.968 4.536 -10.021 1.00 97.94 95 LYS A N 1
ATOM 752 C CA . LYS A 1 95 ? -4.371 4.800 -9.688 1.00 97.94 95 LYS A CA 1
ATOM 753 C C . LYS A 1 95 ? -5.131 3.486 -9.528 1.00 97.94 95 LYS A C 1
ATOM 755 O O . LYS A 1 95 ? -5.762 3.290 -8.493 1.00 97.94 95 LYS A O 1
ATOM 760 N N . GLY A 1 96 ? -5.027 2.585 -10.507 1.00 97.88 96 GLY A N 1
ATOM 761 C CA . GLY A 1 96 ? -5.683 1.279 -10.447 1.00 97.88 96 GLY A CA 1
ATOM 762 C C . GLY A 1 96 ? -5.216 0.454 -9.246 1.00 97.88 96 GLY A C 1
ATOM 763 O O . GLY A 1 96 ? -6.035 -0.143 -8.545 1.00 97.88 96 GLY A O 1
ATOM 764 N N . LEU A 1 97 ? -3.915 0.492 -8.932 1.00 97.94 97 LEU A N 1
ATOM 765 C CA . LEU A 1 97 ? -3.378 -0.163 -7.738 1.00 97.94 97 LEU A CA 1
ATOM 766 C C . LEU A 1 97 ? -3.937 0.444 -6.441 1.00 97.94 97 LEU A C 1
ATOM 768 O O . LEU A 1 97 ? -4.300 -0.299 -5.528 1.00 97.94 97 LEU A O 1
ATOM 772 N N . ALA A 1 98 ? -4.032 1.774 -6.347 1.00 98.44 98 ALA A N 1
ATOM 773 C CA . ALA A 1 98 ? -4.598 2.444 -5.177 1.00 98.44 98 ALA A CA 1
ATOM 774 C C . ALA A 1 98 ? -6.085 2.104 -4.976 1.00 98.44 98 ALA A C 1
ATOM 776 O O . ALA A 1 98 ? -6.505 1.848 -3.847 1.00 98.44 98 ALA A O 1
ATOM 777 N N . GLU A 1 99 ? -6.863 2.051 -6.060 1.00 98.44 99 GLU A N 1
ATOM 778 C CA . GLU A 1 99 ? -8.273 1.640 -6.059 1.00 98.44 99 GLU A CA 1
ATOM 779 C C . GLU A 1 99 ? -8.448 0.192 -5.583 1.00 98.44 99 GLU A C 1
ATOM 781 O O . GLU A 1 99 ? -9.293 -0.078 -4.728 1.00 98.44 99 GLU A O 1
ATOM 786 N N . ALA A 1 100 ? -7.605 -0.730 -6.056 1.00 98.44 100 ALA A N 1
ATOM 787 C CA . ALA A 1 100 ? -7.635 -2.123 -5.616 1.00 98.44 100 ALA A CA 1
ATOM 788 C C . ALA A 1 100 ? -7.282 -2.275 -4.127 1.00 98.44 100 ALA A C 1
ATOM 790 O O . ALA A 1 100 ? -7.982 -2.975 -3.398 1.00 98.44 100 ALA A O 1
ATOM 791 N N . ILE A 1 101 ? -6.246 -1.570 -3.661 1.00 98.62 101 ILE A N 1
ATOM 792 C CA . ILE A 1 101 ? -5.864 -1.549 -2.243 1.00 98.62 101 ILE A CA 1
ATOM 793 C C . ILE A 1 101 ? -6.991 -0.990 -1.377 1.00 98.62 101 ILE A C 1
ATOM 795 O O . ILE A 1 101 ? -7.282 -1.549 -0.323 1.00 98.62 101 ILE A O 1
ATOM 799 N N . ALA A 1 102 ? -7.644 0.093 -1.802 1.00 98.62 102 ALA A N 1
ATOM 800 C CA . ALA A 1 102 ? -8.756 0.650 -1.044 1.00 98.62 102 ALA A CA 1
ATOM 801 C C . ALA A 1 102 ? -9.928 -0.325 -0.943 1.00 98.62 102 ALA A C 1
ATOM 803 O O . ALA A 1 102 ? -10.462 -0.486 0.147 1.00 98.62 102 ALA A O 1
ATOM 804 N N . SER A 1 103 ? -10.268 -1.023 -2.031 1.00 98.62 103 SER A N 1
ATOM 805 C CA . SER A 1 103 ? -11.320 -2.045 -2.017 1.00 98.62 103 SER A CA 1
ATOM 806 C C . SER A 1 103 ? -11.043 -3.142 -0.981 1.00 98.62 103 SER A C 1
ATOM 808 O O . SER A 1 103 ? -11.949 -3.543 -0.251 1.00 98.62 103 SER A O 1
ATOM 810 N N . ASP A 1 104 ? -9.800 -3.617 -0.893 1.00 98.69 104 ASP A N 1
ATOM 811 C CA . ASP A 1 104 ? -9.395 -4.636 0.082 1.00 98.69 104 ASP A CA 1
ATOM 812 C C . ASP A 1 104 ? -9.453 -4.103 1.528 1.00 98.69 104 ASP A C 1
ATOM 814 O O . ASP A 1 104 ? -9.914 -4.791 2.441 1.00 98.69 104 ASP A O 1
ATOM 818 N N . LEU A 1 105 ? -9.041 -2.850 1.744 1.00 98.75 105 LEU A N 1
ATOM 819 C CA . LEU A 1 105 ? -9.101 -2.192 3.054 1.00 98.75 105 LEU A CA 1
ATOM 820 C C . LEU A 1 105 ? -10.542 -1.914 3.507 1.00 98.75 105 LEU A C 1
ATOM 822 O O . LEU A 1 105 ? -10.878 -2.094 4.680 1.00 98.75 105 LEU A O 1
ATOM 826 N N . GLU A 1 106 ? -11.412 -1.508 2.590 1.00 98.56 106 GLU A N 1
ATOM 827 C CA . GLU A 1 106 ? -12.829 -1.278 2.868 1.00 98.56 106 GLU A CA 1
ATOM 828 C C . GLU A 1 106 ? -13.555 -2.583 3.210 1.00 98.56 106 GLU A C 1
ATOM 830 O O . GLU A 1 106 ? -14.379 -2.608 4.127 1.00 98.56 106 GLU A O 1
ATOM 835 N N . ALA A 1 107 ? -13.178 -3.700 2.578 1.00 98.44 107 ALA A N 1
ATOM 836 C CA . ALA A 1 107 ? -13.728 -5.023 2.879 1.00 98.44 107 ALA A CA 1
ATOM 837 C C . ALA A 1 107 ? -13.443 -5.508 4.319 1.00 98.44 107 ALA A C 1
ATOM 839 O O . ALA A 1 107 ? -14.181 -6.347 4.852 1.00 98.44 107 ALA A O 1
ATOM 840 N N . VAL A 1 108 ? -12.401 -4.979 4.972 1.00 98.44 108 VAL A N 1
ATOM 841 C CA . VAL A 1 108 ? -12.069 -5.279 6.379 1.00 98.44 108 VAL A CA 1
ATOM 842 C C . VAL A 1 108 ? -12.538 -4.201 7.363 1.00 98.44 108 VAL A C 1
ATOM 844 O O . VAL A 1 108 ? -12.396 -4.388 8.570 1.00 98.44 108 VAL A O 1
ATOM 847 N N . GLY A 1 109 ? -13.162 -3.122 6.878 1.00 97.75 109 GLY A N 1
ATOM 848 C CA . GLY A 1 109 ? -13.810 -2.100 7.708 1.00 97.75 109 GLY A CA 1
ATOM 849 C C . GLY A 1 109 ? -13.074 -0.763 7.823 1.00 97.75 109 GLY A C 1
ATOM 850 O O . GLY A 1 109 ? -13.503 0.086 8.607 1.00 97.75 109 GLY A O 1
ATOM 851 N N . PHE A 1 110 ? -12.000 -0.538 7.060 1.00 98.62 110 PHE A N 1
ATOM 852 C CA . PHE A 1 110 ? -11.436 0.807 6.919 1.00 98.62 110 PHE A CA 1
ATOM 853 C C . PHE A 1 110 ? -12.319 1.675 6.017 1.00 98.62 110 PHE A C 1
ATOM 855 O O . PHE A 1 110 ? -13.064 1.180 5.178 1.00 98.62 110 PHE A O 1
ATOM 862 N N . LYS A 1 111 ? -12.212 2.995 6.158 1.00 98.44 111 LYS A N 1
ATOM 863 C CA . LYS A 1 111 ? -12.787 3.958 5.214 1.00 98.44 111 LYS A CA 1
ATOM 864 C C . LYS A 1 111 ? -11.654 4.682 4.512 1.00 98.44 111 LYS A C 1
ATOM 866 O O . LYS A 1 111 ? -10.912 5.407 5.171 1.00 98.44 111 LYS A O 1
ATOM 871 N N . VAL A 1 112 ? -11.529 4.541 3.198 1.00 98.62 112 VAL A N 1
ATOM 872 C CA . VAL A 1 112 ? -10.415 5.144 2.461 1.00 98.62 112 VAL A CA 1
ATOM 873 C C . VAL A 1 112 ? -10.857 6.441 1.791 1.00 98.62 112 VAL A C 1
ATOM 875 O O . VAL A 1 112 ? -11.946 6.558 1.239 1.00 98.62 112 VAL A O 1
ATOM 878 N N . THR A 1 113 ? -10.025 7.475 1.876 1.00 98.44 113 THR A N 1
ATOM 879 C CA . THR A 1 113 ? -10.193 8.720 1.122 1.00 98.44 113 THR A CA 1
ATOM 880 C C . THR A 1 113 ? -8.945 8.966 0.303 1.00 98.44 113 THR A C 1
ATOM 882 O O . THR A 1 113 ? -7.853 9.121 0.848 1.00 98.44 113 THR A O 1
ATOM 885 N N . PHE A 1 114 ? -9.115 9.025 -1.013 1.00 98.31 114 PHE A N 1
ATOM 886 C CA . PHE A 1 114 ? -8.002 9.244 -1.916 1.00 98.31 114 PHE A CA 1
ATOM 887 C C . PHE A 1 114 ? -7.534 10.691 -1.941 1.00 98.31 114 PHE A C 1
ATOM 889 O O . PHE A 1 114 ? -8.327 11.639 -1.955 1.00 98.31 114 PHE A O 1
ATOM 896 N N . LYS A 1 115 ? -6.218 10.837 -2.044 1.00 98.19 115 LYS A N 1
ATOM 897 C CA . LYS A 1 115 ? -5.532 12.073 -2.401 1.00 98.19 115 LYS A CA 1
ATOM 898 C C . LYS A 1 115 ? -4.515 11.776 -3.492 1.00 98.19 115 LYS A C 1
ATOM 900 O O . LYS A 1 115 ? -4.021 10.658 -3.617 1.00 98.19 115 LYS A O 1
ATOM 905 N N . THR A 1 116 ? -4.206 12.781 -4.296 1.00 97.50 116 THR A N 1
ATOM 906 C CA . THR A 1 116 ? -3.232 12.633 -5.372 1.00 97.50 116 THR A CA 1
ATOM 907 C C . THR A 1 116 ? -2.439 13.912 -5.577 1.00 97.50 116 THR A C 1
ATOM 909 O O . THR A 1 116 ? -2.901 15.007 -5.250 1.00 97.50 116 THR A O 1
ATOM 912 N N . ALA A 1 117 ? -1.229 13.754 -6.098 1.00 97.62 117 ALA A N 1
ATOM 913 C CA . ALA A 1 117 ? -0.381 14.836 -6.564 1.00 97.62 117 ALA A CA 1
ATOM 914 C C . ALA A 1 117 ? 0.494 14.330 -7.715 1.00 97.62 117 ALA A C 1
ATOM 916 O O . ALA A 1 117 ? 0.851 13.150 -7.762 1.00 97.62 117 ALA A O 1
ATOM 917 N N . GLY A 1 118 ? 0.881 15.236 -8.614 1.00 97.94 118 GLY A N 1
ATOM 918 C CA . GLY A 1 118 ? 1.779 14.900 -9.713 1.00 97.94 118 GLY A CA 1
ATOM 919 C C . GLY A 1 118 ? 3.154 14.467 -9.206 1.00 97.94 118 GLY A C 1
ATOM 920 O O . GLY A 1 118 ? 3.741 15.111 -8.326 1.00 97.94 118 GLY A O 1
ATOM 921 N N . TRP A 1 119 ? 3.683 13.383 -9.784 1.00 97.38 119 TRP A N 1
ATOM 922 C CA . TRP A 1 119 ? 4.928 12.739 -9.346 1.00 97.38 119 TRP A CA 1
ATOM 923 C C . TRP A 1 119 ? 6.095 13.720 -9.169 1.00 97.38 119 TRP A C 1
ATOM 925 O O . TRP A 1 119 ? 6.714 13.783 -8.108 1.00 97.38 119 TRP A O 1
ATOM 935 N N . ARG A 1 120 ? 6.375 14.524 -10.207 1.00 94.44 120 ARG A N 1
ATOM 936 C CA . ARG A 1 120 ? 7.494 15.485 -10.226 1.00 94.44 120 ARG A CA 1
ATOM 937 C C . ARG A 1 120 ? 7.138 16.864 -9.676 1.00 94.44 120 ARG A C 1
ATOM 939 O O . ARG A 1 120 ? 8.035 17.606 -9.296 1.00 94.44 120 ARG A O 1
ATOM 946 N N . THR A 1 121 ? 5.858 17.228 -9.670 1.00 92.00 121 THR A N 1
ATOM 947 C CA . THR A 1 121 ? 5.396 18.583 -9.321 1.00 92.00 121 THR A CA 1
ATOM 948 C C . THR A 1 121 ? 5.139 18.766 -7.827 1.00 92.00 121 THR A C 1
ATOM 950 O O . THR A 1 121 ? 4.972 19.897 -7.374 1.00 92.00 121 THR A O 1
ATOM 953 N N . GLY A 1 122 ? 5.152 17.686 -7.043 1.00 93.50 122 GLY A N 1
ATOM 954 C CA . GLY A 1 122 ? 5.063 17.792 -5.589 1.00 93.50 122 GLY A CA 1
ATOM 955 C C . GLY A 1 122 ? 5.108 16.473 -4.830 1.00 93.50 122 GLY A C 1
ATOM 956 O O . GLY A 1 122 ? 5.606 16.482 -3.708 1.00 93.50 122 GLY A O 1
ATOM 957 N N . TYR A 1 123 ? 4.663 15.359 -5.427 1.00 97.50 123 TYR A N 1
ATOM 958 C CA . TYR A 1 123 ? 4.481 14.096 -4.701 1.00 97.50 123 TYR A CA 1
ATOM 959 C C . TYR A 1 123 ? 5.746 13.645 -3.965 1.00 97.50 123 TYR A C 1
ATOM 961 O O . TYR A 1 123 ? 5.711 13.445 -2.759 1.00 97.50 123 TYR A O 1
ATOM 969 N N . LEU A 1 124 ? 6.881 13.569 -4.669 1.00 95.69 124 LEU A N 1
ATOM 970 C CA . LEU A 1 124 ? 8.154 13.143 -4.075 1.00 95.69 124 LEU A CA 1
ATOM 971 C C . LEU A 1 124 ? 8.673 14.095 -2.992 1.00 95.69 124 LEU A C 1
ATOM 973 O O . LEU A 1 124 ? 9.225 13.652 -1.994 1.00 95.69 124 LEU A O 1
ATOM 977 N N . ARG A 1 125 ? 8.504 15.409 -3.173 1.00 95.94 125 ARG A N 1
ATOM 978 C CA . ARG A 1 125 ? 8.976 16.402 -2.196 1.00 95.94 125 ARG A CA 1
ATOM 979 C C . ARG A 1 125 ? 8.187 16.303 -0.895 1.00 95.94 125 ARG A C 1
ATOM 981 O O . ARG A 1 125 ? 8.762 16.363 0.183 1.00 95.94 125 ARG A O 1
ATOM 988 N N . ASP A 1 126 ? 6.870 16.215 -1.019 1.00 96.50 126 ASP A N 1
ATOM 989 C CA . ASP A 1 126 ? 5.952 16.176 0.111 1.00 96.50 126 ASP A CA 1
ATOM 990 C C . ASP A 1 126 ? 6.027 14.816 0.836 1.00 96.50 126 ASP A C 1
ATOM 992 O O . ASP A 1 126 ? 5.946 14.763 2.063 1.00 96.50 126 ASP A O 1
ATOM 996 N N . GLU A 1 127 ? 6.252 13.730 0.094 1.00 94.75 127 GLU A N 1
ATOM 997 C CA . GLU A 1 127 ? 6.523 12.401 0.645 1.00 94.75 127 GLU A CA 1
ATOM 998 C C . GLU A 1 127 ? 7.834 12.360 1.441 1.00 94.75 127 GLU A C 1
ATOM 1000 O O . GLU A 1 127 ? 7.814 11.929 2.593 1.00 94.75 127 GLU A O 1
ATOM 1005 N N . ALA A 1 128 ? 8.926 12.909 0.899 1.00 92.88 128 ALA A N 1
ATOM 1006 C CA . ALA A 1 128 ? 10.241 12.913 1.547 1.00 92.88 128 ALA A CA 1
ATOM 1007 C C . ALA A 1 128 ? 10.274 13.660 2.894 1.00 92.88 128 ALA A C 1
ATOM 1009 O O . ALA A 1 128 ? 11.124 13.389 3.738 1.00 92.88 128 ALA A O 1
ATOM 1010 N N . VAL A 1 129 ? 9.349 14.601 3.117 1.00 93.75 129 VAL A N 1
ATOM 1011 C CA . VAL A 1 129 ? 9.194 15.312 4.401 1.00 93.75 129 VAL A CA 1
ATOM 1012 C C . VAL A 1 129 ? 8.095 14.713 5.288 1.00 93.75 129 VAL A C 1
ATOM 1014 O O . VAL A 1 129 ? 7.699 15.320 6.282 1.00 93.75 129 VAL A O 1
ATOM 1017 N N . GLY A 1 130 ? 7.574 13.535 4.932 1.00 93.12 130 GLY A N 1
ATOM 1018 C CA . GLY A 1 130 ? 6.598 12.789 5.723 1.00 93.12 130 GLY A CA 1
ATOM 1019 C C . GLY A 1 130 ? 5.193 13.394 5.743 1.00 93.12 130 GLY A C 1
ATOM 1020 O O . GLY A 1 130 ? 4.430 13.124 6.670 1.00 93.12 130 GLY A O 1
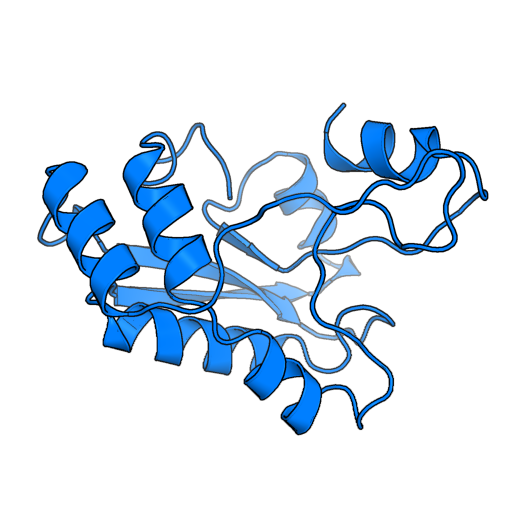ATOM 1021 N N . LYS A 1 131 ? 4.816 14.212 4.751 1.00 95.56 131 LYS A N 1
ATOM 1022 C CA . LYS A 1 131 ? 3.522 14.922 4.750 1.00 95.56 131 LYS A CA 1
ATOM 1023 C C . LYS A 1 131 ? 2.313 13.988 4.638 1.00 95.56 131 LYS A C 1
ATOM 1025 O O . LYS A 1 131 ? 1.226 14.338 5.094 1.00 95.56 131 LYS A O 1
ATOM 1030 N N . TYR A 1 132 ? 2.473 12.830 4.001 1.00 97.06 132 TYR A N 1
ATOM 1031 C CA . TYR A 1 132 ? 1.375 11.907 3.722 1.00 97.06 132 TYR A CA 1
ATOM 1032 C C . TYR A 1 132 ? 1.205 10.874 4.846 1.00 97.06 132 TYR A C 1
ATOM 1034 O O . TYR A 1 132 ? 2.181 10.228 5.223 1.00 97.06 132 TYR A O 1
ATOM 1042 N N . PRO A 1 133 ? -0.018 10.637 5.357 1.00 97.00 133 PRO A N 1
ATOM 1043 C CA . PRO A 1 133 ? -0.250 9.580 6.345 1.00 97.00 133 PRO A CA 1
ATOM 1044 C C . PRO A 1 133 ? -0.007 8.173 5.768 1.00 97.00 133 PRO A C 1
ATOM 1046 O O . PRO A 1 133 ? 0.694 7.347 6.355 1.00 97.00 133 PRO A O 1
ATOM 1049 N N . MET A 1 134 ? -0.530 7.901 4.573 1.00 98.25 134 MET A N 1
ATOM 1050 C CA . MET A 1 134 ? -0.319 6.664 3.819 1.00 98.25 134 MET A CA 1
ATOM 1051 C C . MET A 1 134 ? -0.186 6.998 2.336 1.00 98.25 134 MET A C 1
ATOM 1053 O O . MET A 1 134 ? -0.933 7.829 1.828 1.00 98.25 134 MET A O 1
ATOM 1057 N N . TRP A 1 135 ? 0.768 6.372 1.646 1.00 97.88 135 TRP A N 1
ATOM 1058 C CA . TRP A 1 135 ? 1.092 6.686 0.256 1.00 97.88 135 TRP A CA 1
ATOM 1059 C C . TRP A 1 135 ? 1.640 5.469 -0.494 1.00 97.88 135 TRP A C 1
ATOM 1061 O O . TRP A 1 135 ? 2.161 4.541 0.132 1.00 97.88 135 TRP A O 1
ATOM 1071 N N . LEU A 1 136 ? 1.534 5.482 -1.825 1.00 97.38 136 LEU A N 1
ATOM 1072 C CA . LEU A 1 136 ? 2.211 4.531 -2.709 1.00 97.38 136 LEU A CA 1
ATOM 1073 C C . LEU A 1 136 ? 3.601 5.030 -3.109 1.00 97.38 136 LEU A C 1
ATOM 1075 O O . LEU A 1 136 ? 3.756 6.162 -3.573 1.00 97.38 136 LEU A O 1
ATOM 1079 N N . LEU A 1 137 ? 4.600 4.161 -2.975 1.00 95.81 137 LEU A N 1
ATOM 1080 C CA . LEU A 1 137 ? 5.964 4.383 -3.446 1.00 95.81 137 LEU A CA 1
ATOM 1081 C C . LEU A 1 137 ? 6.667 3.039 -3.665 1.00 95.81 137 LEU A C 1
ATOM 1083 O O . LEU A 1 137 ? 6.197 1.996 -3.216 1.00 95.81 137 LEU A O 1
ATOM 1087 N N . GLY A 1 138 ? 7.808 3.075 -4.342 1.00 94.56 138 GLY A N 1
ATOM 1088 C CA . GLY A 1 138 ? 8.712 1.945 -4.486 1.00 94.56 138 GLY A CA 1
ATOM 1089 C C . GLY A 1 138 ? 10.086 2.409 -4.951 1.00 94.56 138 GLY A C 1
ATOM 1090 O O . GLY A 1 138 ? 10.299 3.600 -5.210 1.00 94.56 138 GLY A O 1
ATOM 1091 N N . TRP A 1 139 ? 11.008 1.461 -5.094 1.00 94.06 139 TRP A N 1
ATOM 1092 C CA . TRP A 1 139 ? 12.376 1.738 -5.516 1.00 94.06 139 TRP A CA 1
ATOM 1093 C C . TRP A 1 139 ? 12.799 0.861 -6.691 1.00 94.06 139 TRP A C 1
ATOM 1095 O O . TRP A 1 139 ? 12.353 -0.276 -6.839 1.00 94.06 139 TRP A O 1
ATOM 1105 N N . THR A 1 140 ? 13.674 1.401 -7.531 1.00 91.12 140 THR A N 1
ATOM 1106 C CA . THR A 1 140 ? 14.417 0.638 -8.536 1.00 91.12 140 THR A CA 1
ATOM 1107 C C . THR A 1 140 ? 15.887 0.775 -8.183 1.00 91.12 140 THR A C 1
ATOM 1109 O O . THR A 1 140 ? 16.329 1.868 -7.865 1.00 91.12 140 THR A O 1
ATOM 1112 N N . CYS A 1 141 ? 16.613 -0.338 -8.195 1.00 89.38 141 CYS A N 1
ATOM 1113 C CA . CYS A 1 141 ? 18.014 -0.409 -7.794 1.00 89.38 141 CYS A CA 1
ATOM 1114 C C . CYS A 1 141 ? 18.891 0.603 -8.558 1.00 89.38 141 CYS A C 1
ATOM 1116 O O . CYS A 1 141 ? 18.874 0.568 -9.789 1.00 89.38 141 CYS A O 1
ATOM 1118 N N . ASP A 1 142 ? 19.688 1.427 -7.864 1.00 90.00 142 ASP A N 1
ATOM 1119 C CA . ASP A 1 142 ? 20.696 2.293 -8.503 1.00 90.00 142 ASP A CA 1
ATOM 1120 C C . ASP A 1 142 ? 22.062 1.589 -8.569 1.00 90.00 142 ASP A C 1
ATOM 1122 O O . ASP A 1 142 ? 22.753 1.656 -9.585 1.00 90.00 142 ASP A O 1
ATOM 1126 N N . TRP A 1 143 ? 22.425 0.837 -7.520 1.00 88.50 143 TRP A N 1
ATOM 1127 C CA . TRP A 1 143 ? 23.566 -0.094 -7.497 1.00 88.50 143 TRP A CA 1
ATOM 1128 C C . TRP A 1 143 ? 23.201 -1.393 -6.754 1.00 88.50 143 TRP A C 1
ATOM 1130 O O . TRP A 1 143 ? 22.347 -1.356 -5.871 1.00 88.50 143 TRP A O 1
ATOM 1140 N N . PRO A 1 144 ? 23.832 -2.549 -7.057 1.00 80.62 144 PRO A N 1
ATOM 1141 C CA . PRO A 1 144 ? 23.381 -3.874 -6.597 1.00 80.62 144 PRO A CA 1
ATOM 1142 C C . PRO A 1 144 ? 23.603 -4.155 -5.098 1.00 80.62 144 PRO A C 1
ATOM 1144 O O . PRO A 1 144 ? 23.383 -5.278 -4.636 1.00 80.62 144 PRO A O 1
ATOM 1147 N N . GLY A 1 145 ? 24.066 -3.163 -4.340 1.00 87.19 145 GLY A N 1
ATOM 1148 C CA . GLY A 1 145 ? 24.320 -3.296 -2.914 1.00 87.19 145 GLY A CA 1
ATOM 1149 C C . GLY A 1 145 ? 23.017 -3.344 -2.104 1.00 87.19 145 GLY A C 1
ATOM 1150 O O . GLY A 1 145 ? 22.052 -2.656 -2.441 1.00 87.19 145 GLY A O 1
ATOM 1151 N N . PRO A 1 146 ? 22.951 -4.138 -1.020 1.00 87.56 146 PRO A N 1
ATOM 1152 C CA . PRO A 1 146 ? 21.780 -4.169 -0.135 1.00 87.56 146 PRO A CA 1
ATOM 1153 C C . PRO A 1 146 ? 21.524 -2.813 0.542 1.00 87.56 146 PRO A C 1
ATOM 1155 O O . PRO A 1 146 ? 20.382 -2.471 0.853 1.00 87.56 146 PRO A O 1
ATOM 1158 N N . ASP A 1 147 ? 22.578 -2.018 0.730 1.00 90.81 147 ASP A N 1
ATOM 1159 C CA . ASP A 1 147 ? 22.526 -0.660 1.264 1.00 90.81 147 ASP A CA 1
ATOM 1160 C C . ASP A 1 147 ? 21.689 0.281 0.390 1.00 90.81 147 ASP A C 1
ATOM 1162 O O . ASP A 1 147 ? 20.989 1.129 0.935 1.00 90.81 147 ASP A O 1
ATOM 1166 N N . ASN A 1 148 ? 21.658 0.074 -0.932 1.00 90.69 148 ASN A N 1
ATOM 1167 C CA . ASN A 1 148 ? 20.816 0.844 -1.849 1.00 90.69 148 ASN A CA 1
ATOM 1168 C C . ASN A 1 148 ? 19.331 0.768 -1.468 1.00 90.69 148 ASN A C 1
ATOM 1170 O O . ASN A 1 148 ? 18.611 1.758 -1.546 1.00 90.69 148 ASN A O 1
ATOM 1174 N N . PHE A 1 149 ? 18.853 -0.415 -1.074 1.00 91.31 149 PHE A N 1
ATOM 1175 C CA . PHE A 1 149 ? 17.455 -0.603 -0.690 1.00 91.31 149 PHE A CA 1
ATOM 1176 C C . PHE A 1 149 ? 17.203 -0.148 0.743 1.00 91.31 149 PHE A C 1
ATOM 1178 O O . PHE A 1 149 ? 16.173 0.466 1.007 1.00 91.31 149 PHE A O 1
ATOM 1185 N N . LEU A 1 150 ? 18.111 -0.457 1.672 1.00 88.50 150 LEU A N 1
ATOM 1186 C CA . LEU A 1 150 ? 17.902 -0.166 3.089 1.00 88.50 150 LEU A CA 1
ATOM 1187 C C . LEU A 1 150 ? 18.054 1.322 3.405 1.00 88.50 150 LEU A C 1
ATOM 1189 O O . LEU A 1 150 ? 17.149 1.881 4.020 1.00 88.50 150 LEU A O 1
ATOM 1193 N N . ASN A 1 151 ? 19.147 1.958 2.968 1.00 86.00 151 ASN A N 1
ATOM 1194 C CA . ASN A 1 151 ? 19.397 3.371 3.256 1.00 86.00 151 ASN A CA 1
ATOM 1195 C C . ASN A 1 151 ? 18.341 4.243 2.593 1.00 86.00 151 ASN A C 1
ATOM 1197 O O . ASN A 1 151 ? 17.608 4.927 3.283 1.00 86.00 151 ASN A O 1
ATOM 1201 N N . THR A 1 152 ? 18.155 4.112 1.281 1.00 83.12 152 THR A N 1
ATOM 1202 C CA . THR A 1 152 ? 17.245 4.989 0.529 1.00 83.12 152 THR A CA 1
ATOM 1203 C C . THR A 1 152 ? 15.793 4.960 1.015 1.00 83.12 152 THR A C 1
ATOM 1205 O O . THR A 1 152 ? 15.053 5.913 0.790 1.00 83.12 152 THR A O 1
ATOM 1208 N N . ALA A 1 153 ? 15.362 3.870 1.655 1.00 82.38 153 ALA A N 1
ATOM 1209 C CA . ALA A 1 153 ? 13.984 3.709 2.104 1.00 82.38 153 ALA A CA 1
ATOM 1210 C C . ALA A 1 153 ? 13.759 4.022 3.588 1.00 82.38 153 ALA A C 1
ATOM 1212 O O . ALA A 1 153 ? 12.644 4.386 3.961 1.00 82.38 153 ALA A O 1
ATOM 1213 N N . PHE A 1 154 ? 14.767 3.813 4.441 1.00 84.12 154 PHE A N 1
ATOM 1214 C CA . PHE A 1 154 ? 14.575 3.798 5.895 1.00 84.12 154 PHE A CA 1
ATOM 1215 C C . PHE A 1 154 ? 15.572 4.651 6.690 1.00 84.12 154 PHE A C 1
ATOM 1217 O O . PHE A 1 154 ? 15.384 4.761 7.905 1.00 84.12 154 PHE A O 1
ATOM 1224 N N . PHE A 1 155 ? 16.594 5.236 6.056 1.00 70.75 155 PHE A N 1
ATOM 1225 C CA . PHE A 1 155 ? 17.626 6.054 6.708 1.00 70.75 155 PHE A CA 1
ATOM 1226 C C . PHE A 1 155 ? 17.841 7.382 5.976 1.00 70.75 155 PHE A C 1
ATOM 1228 O O . PHE A 1 155 ? 18.068 8.386 6.685 1.00 70.75 155 PHE A O 1
#